Protein AF-A0A7S3EY12-F1 (afdb_monomer_lite)

Radius of gyration: 19.0 Å; chains: 1; bounding box: 60×33×58 Å

pLDDT: mean 85.83, std 13.85, range [43.72, 98.31]

Structure (mmCIF, N/CA/C/O backbone):
data_AF-A0A7S3EY12-F1
#
_entry.id   AF-A0A7S3EY12-F1
#
loop_
_atom_site.group_PDB
_atom_site.id
_atom_site.type_symbol
_atom_site.label_atom_id
_atom_site.label_alt_id
_atom_site.label_comp_id
_atom_site.label_asym_id
_atom_site.label_entity_id
_atom_site.label_seq_id
_atom_site.pdbx_PDB_ins_code
_atom_site.Cartn_x
_atom_site.Cartn_y
_atom_site.Cartn_z
_atom_site.occupancy
_atom_site.B_iso_or_equiv
_atom_site.auth_seq_id
_atom_site.auth_comp_id
_atom_site.auth_asym_id
_atom_site.auth_atom_id
_atom_site.pdbx_PDB_model_num
ATOM 1 N N . HIS A 1 1 ? -3.619 13.720 -15.892 1.00 59.84 1 HIS A N 1
ATOM 2 C CA . HIS A 1 1 ? -3.474 12.968 -17.151 1.00 59.84 1 HIS A CA 1
ATOM 3 C C . HIS A 1 1 ? -1.994 12.686 -17.341 1.00 59.84 1 HIS A C 1
ATOM 5 O O . HIS A 1 1 ? -1.208 13.594 -17.093 1.00 59.84 1 HIS A O 1
ATOM 11 N N . ASP A 1 2 ? -1.611 11.448 -17.644 1.00 74.56 2 ASP A N 1
ATOM 12 C CA . ASP A 1 2 ? -0.213 11.025 -17.749 1.00 74.56 2 ASP A CA 1
ATOM 13 C C . ASP A 1 2 ? 0.009 10.264 -19.064 1.00 74.56 2 ASP A C 1
ATOM 15 O O . ASP A 1 2 ? -0.845 9.490 -19.503 1.00 74.56 2 ASP A O 1
ATOM 19 N N . THR A 1 3 ? 1.159 10.477 -19.693 1.00 79.38 3 THR A N 1
ATOM 20 C CA . THR A 1 3 ? 1.531 9.786 -20.934 1.00 79.38 3 THR A CA 1
ATOM 21 C C . THR A 1 3 ? 2.549 8.715 -20.597 1.00 79.38 3 THR A C 1
ATOM 23 O O . THR A 1 3 ? 3.548 9.001 -19.934 1.00 79.38 3 THR A O 1
ATOM 26 N N . PHE A 1 4 ? 2.324 7.482 -21.041 1.00 80.69 4 PHE A N 1
ATOM 27 C CA . PHE A 1 4 ? 3.262 6.387 -2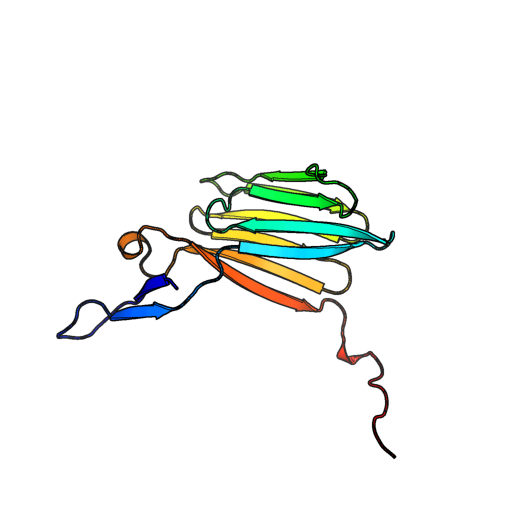0.815 1.00 80.69 4 PHE A CA 1
ATOM 28 C C . PHE A 1 4 ? 3.362 5.454 -22.015 1.00 80.69 4 PHE A C 1
ATOM 30 O O . PHE A 1 4 ? 2.438 5.302 -22.811 1.00 80.69 4 PHE A O 1
ATOM 37 N N . LEU A 1 5 ? 4.525 4.827 -22.138 1.00 81.06 5 LEU A N 1
ATOM 38 C CA . LEU A 1 5 ? 4.840 3.907 -23.217 1.00 81.06 5 LEU A CA 1
ATOM 39 C C . LEU A 1 5 ? 4.402 2.496 -22.825 1.00 81.06 5 LEU A C 1
ATOM 41 O O . LEU A 1 5 ? 4.839 1.966 -21.801 1.00 81.06 5 LEU A O 1
ATOM 45 N N . LEU A 1 6 ? 3.559 1.882 -23.648 1.00 76.81 6 LEU A N 1
ATOM 46 C CA . LEU A 1 6 ? 3.346 0.439 -23.647 1.00 76.81 6 LEU A CA 1
ATOM 47 C C . LEU A 1 6 ? 4.119 -0.148 -24.833 1.00 76.81 6 LEU A C 1
ATOM 49 O O . LEU A 1 6 ? 4.320 0.515 -25.851 1.00 76.81 6 LEU A O 1
ATOM 53 N N . GLY A 1 7 ? 4.616 -1.372 -24.676 1.00 65.38 7 GLY A N 1
ATOM 54 C CA . GLY A 1 7 ? 5.446 -2.030 -25.684 1.00 65.38 7 GLY A CA 1
ATOM 55 C C . GLY A 1 7 ? 4.792 -2.117 -27.059 1.00 65.38 7 GLY A C 1
ATOM 56 O O . GLY A 1 7 ? 3.584 -1.932 -27.205 1.00 65.38 7 GLY A O 1
ATOM 57 N N . GLY A 1 8 ? 5.608 -2.433 -28.064 1.00 56.34 8 GLY A N 1
ATOM 58 C CA . GLY A 1 8 ? 5.156 -2.687 -29.424 1.00 56.34 8 GLY A CA 1
ATOM 59 C C . GLY A 1 8 ? 6.052 -3.698 -30.134 1.00 56.34 8 GLY A C 1
ATOM 60 O O . GLY A 1 8 ? 7.269 -3.556 -30.139 1.00 56.34 8 GLY A O 1
ATOM 61 N N . THR A 1 9 ? 5.420 -4.706 -30.732 1.00 53.97 9 THR A N 1
ATOM 62 C CA . THR A 1 9 ? 5.940 -5.572 -31.806 1.00 53.97 9 THR A CA 1
ATOM 63 C C . THR A 1 9 ? 5.395 -5.100 -33.163 1.00 53.97 9 THR A C 1
ATOM 65 O O . THR A 1 9 ? 5.084 -5.908 -34.031 1.00 53.97 9 THR A O 1
ATOM 68 N N . CYS A 1 10 ? 5.144 -3.798 -33.316 1.00 54.03 10 CYS A N 1
ATOM 69 C CA . CYS A 1 10 ? 4.670 -3.229 -34.574 1.00 54.03 10 CYS A CA 1
ATOM 70 C C . CYS A 1 10 ? 5.877 -3.053 -35.495 1.00 54.03 10 CYS A C 1
ATOM 72 O O . CYS A 1 10 ? 6.806 -2.329 -35.146 1.00 54.03 10 CYS A O 1
ATOM 74 N N . GLU A 1 11 ? 5.848 -3.684 -36.669 1.00 54.75 11 GLU A N 1
ATOM 75 C CA . GLU A 1 11 ? 6.942 -3.650 -37.656 1.00 54.75 11 GLU A CA 1
ATOM 76 C C . GLU A 1 11 ? 7.271 -2.235 -38.170 1.00 54.75 11 GLU A C 1
ATOM 78 O O . GLU A 1 11 ? 8.330 -2.021 -38.748 1.00 54.75 11 GLU A O 1
ATOM 83 N N . VAL A 1 12 ? 6.390 -1.256 -37.930 1.00 62.56 12 VAL A N 1
ATOM 84 C CA . VAL A 1 12 ? 6.528 0.142 -38.383 1.00 62.56 12 VAL A CA 1
ATOM 85 C C . VAL A 1 12 ? 6.677 1.128 -37.212 1.00 62.56 12 VAL A C 1
ATOM 87 O O . VAL A 1 12 ? 7.068 2.276 -37.398 1.00 62.56 12 VAL A O 1
ATOM 90 N N . CYS A 1 13 ? 6.356 0.710 -35.987 1.00 62.00 13 CYS A N 1
ATOM 91 C CA . CYS A 1 13 ? 6.216 1.597 -34.840 1.00 62.00 13 CYS A CA 1
ATOM 92 C C . CYS A 1 13 ? 6.732 0.931 -33.558 1.00 62.00 13 CYS A C 1
ATOM 94 O O . CYS A 1 13 ? 6.032 0.185 -32.881 1.00 62.00 13 CYS A O 1
ATOM 96 N N . GLU A 1 14 ? 7.985 1.217 -33.204 1.00 66.06 14 GLU A N 1
ATOM 97 C CA . GLU A 1 14 ? 8.720 0.549 -32.116 1.00 66.06 14 GLU A CA 1
ATOM 98 C C . GLU A 1 14 ? 8.108 0.735 -30.707 1.00 66.06 14 GLU A C 1
ATOM 100 O O . GLU A 1 14 ? 8.486 0.039 -29.758 1.00 66.06 14 GLU A O 1
ATOM 105 N N . THR A 1 15 ? 7.158 1.663 -30.537 1.00 67.62 15 THR A N 1
ATOM 106 C CA . THR A 1 15 ? 6.487 1.953 -29.262 1.00 67.62 15 THR A CA 1
ATOM 107 C C . THR A 1 15 ? 5.064 2.475 -29.449 1.00 67.62 15 THR A C 1
ATOM 109 O O . THR A 1 15 ? 4.804 3.363 -30.259 1.00 67.62 15 THR A O 1
ATOM 112 N N . LYS A 1 16 ? 4.129 1.977 -28.626 1.00 74.50 16 LYS A N 1
ATOM 113 C CA . LYS A 1 16 ? 2.777 2.533 -28.524 1.00 74.50 16 LYS A CA 1
ATOM 114 C C . LYS A 1 16 ? 2.732 3.534 -27.373 1.00 74.50 16 LYS A C 1
ATOM 116 O O . LYS A 1 16 ? 2.808 3.162 -26.201 1.00 74.50 16 LYS A O 1
ATOM 121 N N . VAL A 1 17 ? 2.590 4.812 -27.706 1.00 78.75 17 VAL A N 1
ATOM 122 C CA . VAL A 1 17 ? 2.336 5.860 -26.712 1.00 78.75 17 VAL A CA 1
ATOM 123 C C . VAL A 1 17 ? 0.869 5.784 -26.304 1.00 78.75 17 VAL A C 1
ATOM 125 O O . VAL A 1 17 ? -0.019 5.800 -27.155 1.00 78.75 17 VAL A O 1
ATOM 128 N N . VAL A 1 18 ? 0.611 5.676 -25.004 1.00 81.44 18 VAL A N 1
ATOM 129 C CA . VAL A 1 18 ? -0.740 5.627 -24.449 1.00 81.44 18 VAL A CA 1
ATOM 130 C C . VAL A 1 18 ? -0.966 6.833 -23.555 1.00 81.44 18 VAL A C 1
ATOM 132 O O . VAL A 1 18 ? -0.149 7.174 -22.699 1.00 81.44 18 VAL A O 1
ATOM 135 N N . GLN A 1 19 ? -2.110 7.466 -23.771 1.00 80.56 19 GLN A N 1
ATOM 136 C CA . GLN A 1 19 ? -2.652 8.498 -22.906 1.00 80.56 19 GLN A CA 1
ATOM 137 C C . GLN A 1 19 ? -3.552 7.840 -21.866 1.00 80.56 19 GLN A C 1
ATOM 139 O O . GLN A 1 19 ? -4.471 7.096 -22.211 1.00 80.56 19 GLN A O 1
ATOM 144 N N . GLY A 1 20 ? -3.289 8.088 -20.587 1.00 82.56 20 GLY A N 1
ATOM 145 C CA . GLY A 1 20 ? -4.072 7.483 -19.521 1.00 82.56 20 GLY A CA 1
ATOM 146 C C . GLY A 1 20 ? -3.841 8.134 -18.170 1.00 82.56 20 GLY A C 1
ATOM 147 O O . GLY A 1 20 ? -3.325 9.243 -18.052 1.00 82.56 20 GLY A O 1
ATOM 148 N N . SER A 1 21 ? -4.260 7.432 -17.127 1.00 83.19 21 SER A N 1
ATOM 149 C CA . SER A 1 21 ? -4.067 7.862 -15.749 1.00 83.19 21 SER A CA 1
ATOM 150 C C . SER A 1 21 ? -3.784 6.635 -14.899 1.00 83.19 21 SER A C 1
ATOM 152 O O . SER A 1 21 ? -4.450 5.612 -15.035 1.00 83.19 21 SER A O 1
ATOM 154 N N . PHE A 1 22 ? -2.813 6.754 -14.004 1.00 89.38 22 PHE A N 1
ATOM 155 C CA . PHE A 1 22 ? -2.586 5.786 -12.942 1.00 89.38 22 PHE A CA 1
ATOM 156 C C . PHE A 1 22 ? -2.780 6.465 -11.593 1.00 89.38 22 PHE A C 1
ATOM 158 O O . PHE A 1 22 ? -2.481 7.652 -11.444 1.00 89.38 22 PHE A O 1
ATOM 165 N N . MET A 1 23 ? -3.234 5.699 -10.602 1.00 91.69 23 MET A N 1
ATOM 166 C CA . MET A 1 23 ? -3.249 6.167 -9.221 1.00 91.69 23 MET A CA 1
ATOM 167 C C . MET A 1 23 ? -1.812 6.408 -8.758 1.00 91.69 23 MET A C 1
ATOM 169 O O . MET A 1 23 ? -0.943 5.545 -8.918 1.00 91.69 23 MET A O 1
ATOM 173 N N . LYS A 1 24 ? -1.561 7.595 -8.205 1.00 93.12 24 LYS A N 1
ATOM 174 C CA . LYS A 1 24 ? -0.260 7.973 -7.639 1.00 93.12 24 LYS A CA 1
ATOM 175 C C . LYS A 1 24 ? -0.288 8.011 -6.124 1.00 93.12 24 LYS A C 1
ATOM 177 O O . LYS A 1 24 ? 0.741 7.763 -5.516 1.00 93.12 24 LYS A O 1
ATOM 182 N N . GLU A 1 25 ? -1.444 8.271 -5.533 1.00 95.38 25 GLU A N 1
ATOM 183 C CA . GLU A 1 25 ? -1.615 8.408 -4.091 1.00 95.38 25 GLU A CA 1
ATOM 184 C C . GLU A 1 25 ? -2.927 7.761 -3.674 1.00 95.38 25 GLU A C 1
ATOM 186 O O . GLU A 1 25 ? -3.850 7.631 -4.483 1.00 95.38 25 GLU A O 1
ATOM 191 N N . ILE A 1 26 ? -2.988 7.332 -2.421 1.00 96.12 26 ILE A N 1
ATOM 192 C CA . ILE A 1 26 ? -4.198 6.806 -1.810 1.00 96.12 26 ILE A CA 1
ATOM 193 C C . ILE A 1 26 ? -4.315 7.316 -0.378 1.00 96.12 26 ILE A C 1
ATOM 195 O O . ILE A 1 26 ? -3.324 7.400 0.354 1.00 96.12 26 ILE A O 1
ATOM 199 N N . PHE A 1 27 ? -5.550 7.623 0.001 1.00 95.75 27 PHE A N 1
ATOM 200 C CA . PHE A 1 27 ? -5.949 7.973 1.354 1.00 95.75 27 PHE A CA 1
ATOM 201 C C . PHE A 1 27 ? -6.948 6.918 1.812 1.00 95.75 27 PHE A C 1
ATOM 203 O O . PHE A 1 27 ? -8.014 6.768 1.216 1.00 95.75 27 PHE A O 1
ATOM 210 N N . LEU A 1 28 ? -6.573 6.148 2.826 1.00 94.81 28 LEU A N 1
ATOM 211 C CA . LEU A 1 28 ? -7.417 5.126 3.428 1.00 94.81 28 LEU A CA 1
ATOM 212 C C . LEU A 1 28 ? -7.871 5.614 4.796 1.00 94.81 28 LEU A C 1
ATOM 214 O O . LEU A 1 28 ? -7.074 6.163 5.555 1.00 94.81 28 LEU A O 1
ATOM 218 N N . VAL A 1 29 ? -9.140 5.392 5.109 1.00 94.12 29 VAL A N 1
ATOM 219 C CA . VAL A 1 29 ? -9.699 5.679 6.426 1.00 94.12 29 VAL A CA 1
ATOM 220 C C . VAL A 1 29 ? -10.118 4.354 7.034 1.00 94.12 29 VAL A C 1
ATOM 222 O O . VAL A 1 29 ? -10.947 3.651 6.463 1.00 94.12 29 VAL A O 1
ATOM 225 N N . ALA A 1 30 ? -9.522 4.009 8.169 1.00 92.69 30 ALA A N 1
ATOM 226 C CA . ALA A 1 30 ? -9.853 2.813 8.929 1.00 92.69 30 ALA A CA 1
ATOM 227 C C . ALA A 1 30 ? -10.380 3.223 10.301 1.00 92.69 30 ALA A C 1
ATOM 229 O O . ALA A 1 30 ? -9.873 4.163 10.917 1.00 92.69 30 ALA A O 1
ATOM 230 N N . LYS A 1 31 ? -11.404 2.525 10.779 1.00 92.81 31 LYS A N 1
ATOM 231 C CA . LYS A 1 31 ? -12.030 2.805 12.065 1.00 92.81 31 LYS A CA 1
ATOM 232 C C . LYS A 1 31 ? -11.831 1.603 12.971 1.00 92.81 31 LYS A C 1
ATOM 234 O O . LYS A 1 31 ? -12.276 0.511 12.644 1.00 92.81 31 LYS A O 1
ATOM 239 N N . SER A 1 32 ? -11.143 1.810 14.083 1.00 91.69 32 SER A N 1
ATOM 240 C CA . SER A 1 32 ? -10.852 0.736 15.022 1.00 91.69 32 SER A CA 1
ATOM 241 C C . SER A 1 32 ? -12.069 0.369 15.874 1.00 91.69 32 SER A C 1
ATOM 243 O O . SER A 1 32 ? -13.029 1.142 15.983 1.00 91.69 32 SER A O 1
ATOM 245 N N . ALA A 1 33 ? -12.004 -0.789 16.534 1.00 89.81 33 ALA A N 1
ATOM 246 C CA . ALA A 1 33 ? -13.032 -1.264 17.460 1.00 89.81 33 ALA A CA 1
ATOM 247 C C . ALA A 1 33 ? -13.328 -0.273 18.604 1.00 89.81 33 ALA A C 1
ATOM 249 O O . ALA A 1 33 ? -14.464 -0.183 19.063 1.00 89.81 33 ALA A O 1
ATOM 250 N N . THR A 1 34 ? -12.344 0.531 19.029 1.00 90.12 34 THR A N 1
ATOM 251 C CA . THR A 1 34 ? -12.534 1.589 20.043 1.00 90.12 34 THR A CA 1
ATOM 252 C C . THR A 1 34 ? -13.048 2.910 19.465 1.00 90.12 34 THR A C 1
ATOM 254 O O . THR A 1 34 ? -13.011 3.939 20.138 1.00 90.12 34 THR A O 1
ATOM 257 N N . ASN A 1 35 ? -13.554 2.905 18.226 1.00 87.94 35 ASN A N 1
ATOM 258 C CA . ASN A 1 35 ? -14.070 4.084 17.529 1.00 87.94 35 ASN A CA 1
ATOM 259 C C . ASN A 1 35 ? -12.970 5.114 17.179 1.00 87.94 35 ASN A C 1
ATOM 261 O O . ASN A 1 35 ? -13.281 6.269 16.885 1.00 87.94 35 ASN A O 1
ATOM 265 N N . THR A 1 36 ? -11.693 4.705 17.179 1.00 89.88 36 THR A N 1
ATOM 266 C CA . THR A 1 36 ? -10.569 5.553 16.759 1.00 89.88 36 THR A CA 1
ATOM 267 C C . THR A 1 36 ? -10.451 5.540 15.236 1.00 89.88 36 THR A C 1
ATOM 269 O O . THR A 1 36 ? -10.232 4.494 14.629 1.00 89.88 36 THR A O 1
ATOM 272 N N . THR A 1 37 ? -10.552 6.710 14.603 1.00 92.88 37 THR A N 1
ATO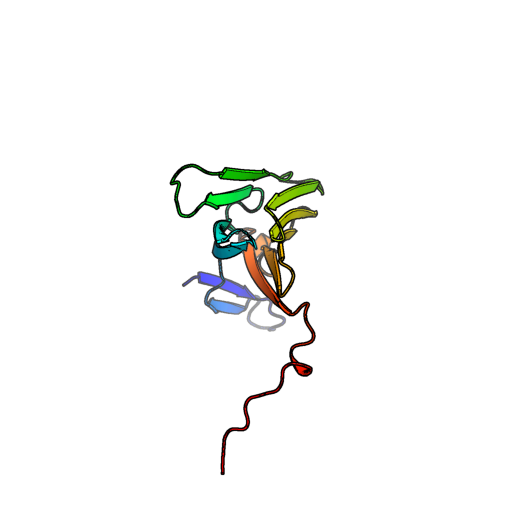M 273 C CA . THR A 1 37 ? -10.360 6.850 13.152 1.00 92.88 37 THR A CA 1
ATOM 274 C C . THR A 1 37 ? -8.891 7.098 12.812 1.00 92.88 37 THR A C 1
ATOM 276 O O . THR A 1 37 ? -8.296 8.086 13.260 1.00 92.88 37 THR A O 1
ATOM 279 N N . LEU A 1 38 ? -8.328 6.230 11.975 1.00 93.44 38 LEU A N 1
ATOM 280 C CA . LEU A 1 38 ? -6.994 6.332 11.398 1.00 93.44 38 LEU A CA 1
ATOM 281 C C . LEU A 1 38 ? -7.093 6.749 9.933 1.00 93.44 38 LEU A C 1
ATOM 283 O O . LEU A 1 38 ? -7.772 6.097 9.144 1.00 93.44 38 LEU A O 1
ATOM 287 N N . ASN A 1 39 ? -6.365 7.795 9.564 1.00 94.81 39 ASN A N 1
ATOM 288 C CA . ASN A 1 39 ? -6.156 8.196 8.181 1.00 94.81 39 ASN A CA 1
ATOM 289 C C . ASN A 1 39 ? -4.757 7.753 7.761 1.00 94.81 39 ASN A C 1
ATOM 291 O O . ASN A 1 39 ? -3.768 8.121 8.393 1.00 94.81 39 ASN A O 1
ATOM 295 N N . ILE A 1 40 ? -4.673 6.970 6.697 1.00 95.38 40 ILE A N 1
ATOM 296 C CA . ILE A 1 40 ? -3.438 6.380 6.194 1.00 95.38 40 ILE A CA 1
ATOM 297 C C . ILE A 1 40 ? -3.200 6.940 4.796 1.00 95.38 40 ILE A C 1
ATOM 299 O O . ILE A 1 40 ? -4.016 6.751 3.895 1.00 95.38 40 ILE A O 1
ATOM 303 N N . HIS A 1 41 ? -2.080 7.628 4.614 1.00 96.19 41 HIS A N 1
ATOM 304 C CA . HIS A 1 41 ? -1.657 8.207 3.347 1.00 96.19 41 HIS A CA 1
ATOM 305 C C . HIS A 1 41 ? -0.444 7.454 2.797 1.00 96.19 41 HIS A C 1
ATOM 307 O O . HIS A 1 41 ? 0.555 7.241 3.494 1.00 96.19 41 HIS A O 1
ATOM 313 N N . PHE A 1 42 ? -0.528 7.071 1.525 1.00 97.19 42 PHE A N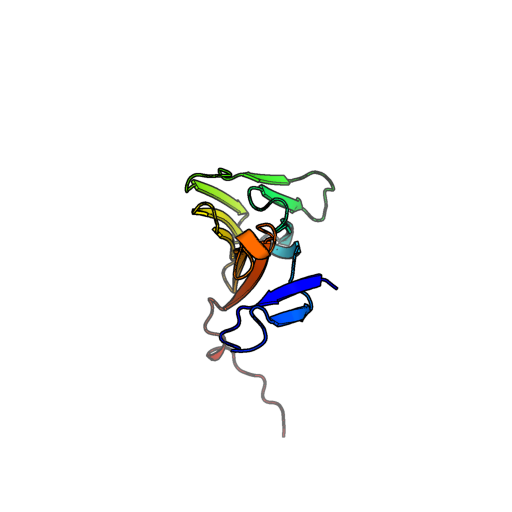 1
ATOM 314 C CA . PHE A 1 42 ? 0.551 6.399 0.816 1.00 97.19 42 PHE A CA 1
ATOM 315 C C . PHE A 1 42 ? 0.685 6.898 -0.619 1.00 97.19 42 PHE A C 1
ATOM 317 O O . PHE A 1 42 ? -0.291 6.944 -1.367 1.00 97.19 42 PHE A O 1
ATOM 324 N N . SER A 1 43 ? 1.919 7.228 -1.006 1.00 96.62 43 SER A N 1
ATOM 325 C CA . SER A 1 43 ? 2.251 7.811 -2.306 1.00 96.62 43 SER A CA 1
ATOM 326 C C . SER A 1 43 ? 3.246 6.934 -3.064 1.00 96.62 43 SER A C 1
ATOM 328 O O . SER A 1 43 ? 4.261 6.482 -2.533 1.00 96.62 43 SER A O 1
ATOM 330 N N . ALA A 1 44 ? 2.985 6.715 -4.350 1.00 94.62 44 ALA A N 1
ATOM 331 C CA . ALA A 1 44 ? 3.890 6.034 -5.266 1.00 94.62 44 ALA A CA 1
ATOM 332 C C . ALA A 1 44 ? 5.178 6.828 -5.523 1.00 94.62 44 ALA A C 1
ATOM 334 O O . ALA A 1 44 ? 6.176 6.220 -5.915 1.00 94.62 44 ALA A O 1
ATOM 335 N N . ALA A 1 45 ? 5.159 8.153 -5.324 1.00 92.12 45 ALA A N 1
ATOM 336 C CA . ALA A 1 45 ? 6.330 9.011 -5.498 1.00 92.12 45 ALA A CA 1
ATOM 337 C C . ALA A 1 45 ? 7.388 8.743 -4.419 1.00 92.12 45 ALA A C 1
ATOM 339 O O . ALA A 1 45 ? 8.576 8.652 -4.724 1.00 92.12 45 ALA A O 1
ATOM 340 N N . VAL A 1 46 ? 6.947 8.526 -3.175 1.00 93.94 46 VAL A N 1
ATOM 341 C CA . VAL A 1 46 ? 7.815 8.222 -2.028 1.00 93.94 46 VAL A CA 1
ATOM 342 C C . VAL A 1 46 ? 7.332 6.935 -1.354 1.00 93.94 46 VAL A C 1
ATOM 344 O O . VAL A 1 46 ? 6.834 6.948 -0.233 1.00 93.94 46 VAL A O 1
ATOM 347 N N . PRO A 1 47 ? 7.472 5.770 -2.008 1.00 94.44 47 PRO A N 1
ATOM 348 C CA . PRO A 1 47 ? 6.793 4.564 -1.557 1.00 94.44 47 PRO A CA 1
ATOM 349 C C . PRO A 1 47 ? 7.574 3.849 -0.441 1.00 94.44 47 PRO A C 1
ATOM 351 O O . PRO A 1 47 ? 7.304 2.693 -0.129 1.00 94.44 47 PRO A O 1
ATOM 354 N N . SER A 1 48 ? 8.623 4.473 0.100 1.00 95.56 48 SER A N 1
ATOM 355 C CA . SER A 1 48 ? 9.372 4.007 1.273 1.00 95.56 48 SER A CA 1
ATOM 356 C C . SER A 1 48 ? 8.748 4.446 2.590 1.00 95.56 48 SER A C 1
ATOM 358 O O . SER A 1 48 ? 9.186 3.972 3.634 1.00 95.56 48 SER A O 1
ATOM 360 N N . THR A 1 49 ? 7.754 5.330 2.542 1.00 96.56 49 THR A N 1
ATOM 361 C CA . THR A 1 49 ? 7.074 5.837 3.726 1.00 96.56 49 THR A CA 1
ATOM 362 C C . THR A 1 49 ? 5.562 5.715 3.578 1.00 96.56 49 THR A C 1
ATOM 364 O O . THR A 1 49 ? 5.024 5.752 2.470 1.00 96.56 49 THR A O 1
ATOM 367 N N . ALA A 1 50 ? 4.873 5.545 4.702 1.00 96.31 50 ALA A N 1
ATOM 368 C CA . ALA A 1 50 ? 3.426 5.700 4.793 1.00 96.31 50 ALA A CA 1
ATOM 369 C C . ALA A 1 50 ? 3.102 6.505 6.053 1.00 96.31 50 ALA A C 1
ATOM 371 O O . ALA A 1 50 ? 3.627 6.223 7.132 1.00 96.31 50 ALA A O 1
ATOM 372 N N . GLN A 1 51 ? 2.262 7.524 5.906 1.00 94.62 51 GLN A N 1
ATOM 373 C CA . GLN A 1 51 ? 1.909 8.432 6.993 1.00 94.62 51 GLN A CA 1
ATOM 374 C C . GLN A 1 51 ? 0.567 8.035 7.580 1.00 94.62 51 GLN A C 1
ATOM 376 O O . GLN A 1 51 ? -0.384 7.802 6.839 1.00 94.62 51 GLN A O 1
ATOM 381 N N . CYS A 1 52 ? 0.484 7.985 8.905 1.00 92.12 52 CYS A N 1
ATOM 382 C CA . CYS A 1 52 ? -0.744 7.650 9.606 1.00 92.12 52 CYS A CA 1
ATOM 383 C C . CYS A 1 52 ? -1.082 8.757 10.607 1.00 92.12 52 CYS A C 1
ATOM 385 O O . CYS A 1 52 ? -0.306 9.041 11.520 1.00 92.12 52 CYS A O 1
ATOM 387 N N . THR A 1 53 ? -2.243 9.386 10.450 1.00 93.12 53 THR A N 1
ATOM 388 C CA . THR A 1 53 ? -2.772 10.409 11.365 1.00 93.12 53 THR A CA 1
ATOM 389 C C . THR A 1 53 ? -4.053 9.906 12.021 1.00 93.12 53 THR A C 1
ATOM 391 O O . THR A 1 53 ? -4.771 9.073 11.472 1.00 93.12 53 THR A O 1
ATOM 394 N N . ARG A 1 54 ? -4.357 10.397 13.223 1.00 90.38 54 ARG A N 1
ATOM 395 C CA . ARG A 1 54 ? -5.678 10.200 13.838 1.00 90.38 54 ARG A CA 1
ATOM 396 C C . ARG A 1 54 ? -6.568 11.364 13.432 1.00 90.38 54 ARG A C 1
ATOM 398 O O . ARG A 1 54 ? -6.091 12.489 13.409 1.00 90.38 54 ARG A O 1
ATOM 405 N N . GLN A 1 55 ? -7.853 11.135 13.174 1.00 82.00 55 GLN A N 1
ATOM 406 C CA . GLN A 1 55 ? -8.770 12.196 12.714 1.00 82.00 55 GLN A CA 1
ATOM 407 C C . GLN A 1 55 ? -8.808 13.437 13.633 1.00 82.00 55 GLN A C 1
ATOM 409 O O . GLN A 1 55 ? -9.044 14.543 13.161 1.00 82.00 55 GLN A O 1
ATOM 414 N N . GLN A 1 56 ? -8.541 13.269 14.930 1.00 74.38 56 GLN A N 1
ATOM 415 C CA . GLN A 1 56 ? -8.513 14.355 15.919 1.00 74.38 56 GLN A CA 1
ATOM 416 C C . GLN A 1 56 ? -7.157 15.082 16.024 1.00 74.38 56 GLN A C 1
ATOM 418 O O . GLN A 1 56 ? -7.008 15.968 16.860 1.00 74.38 56 GLN A O 1
ATOM 423 N N . SER A 1 57 ? -6.156 14.715 15.218 1.00 70.62 57 SER A N 1
ATOM 424 C CA . SER A 1 57 ? -4.810 15.288 15.272 1.00 70.62 57 SER A CA 1
ATOM 425 C C . SER A 1 57 ? -4.257 15.554 13.874 1.00 70.62 57 SER A C 1
ATOM 427 O O . SER A 1 57 ? -4.289 14.697 12.995 1.00 70.62 57 SER A O 1
ATOM 429 N N . ILE A 1 58 ? -3.679 16.740 13.689 1.00 67.50 58 ILE A N 1
ATOM 430 C CA . ILE A 1 58 ? -2.937 17.101 12.471 1.00 67.50 58 ILE A CA 1
ATOM 431 C C . ILE A 1 58 ? -1.533 16.464 12.491 1.00 67.50 58 ILE A C 1
ATOM 433 O O . ILE A 1 58 ? -0.901 16.291 11.451 1.00 67.50 58 ILE A O 1
ATOM 437 N N . VAL A 1 59 ? -1.042 16.081 13.674 1.00 71.31 59 VAL A N 1
ATOM 438 C CA . VAL A 1 59 ? 0.288 15.489 13.844 1.00 71.31 59 VAL A CA 1
ATOM 439 C C . VAL A 1 59 ? 0.245 14.001 13.472 1.00 71.31 59 VAL A C 1
ATOM 441 O O . VAL A 1 59 ? -0.656 13.295 13.948 1.00 71.31 59 VAL A O 1
ATOM 444 N N . PRO A 1 60 ? 1.207 13.501 12.665 1.00 73.44 60 PRO A N 1
ATOM 445 C CA . PRO A 1 60 ? 1.366 12.076 12.401 1.00 73.44 60 PRO A CA 1
ATOM 446 C C . PRO A 1 60 ? 1.428 11.295 13.711 1.00 73.44 60 PRO A C 1
ATOM 448 O O . PRO A 1 60 ? 2.286 11.540 14.555 1.00 73.44 60 PRO A O 1
ATOM 451 N N . PHE A 1 61 ? 0.493 10.366 13.878 1.00 82.94 61 PHE A N 1
ATOM 452 C CA . PHE A 1 61 ? 0.483 9.436 15.002 1.00 82.94 61 PHE A CA 1
ATOM 453 C C . PHE A 1 61 ? 1.583 8.385 14.828 1.00 82.94 61 PHE A C 1
ATOM 455 O O . PHE A 1 61 ? 2.251 8.020 15.790 1.00 82.94 61 PHE A O 1
ATOM 462 N N . ALA A 1 62 ? 1.769 7.919 13.594 1.00 89.12 62 ALA A N 1
ATOM 463 C CA . ALA A 1 62 ? 2.809 6.976 13.230 1.00 89.12 62 ALA A CA 1
ATOM 464 C C . ALA A 1 62 ? 3.290 7.253 11.802 1.00 89.12 62 ALA A C 1
ATOM 466 O O . ALA A 1 62 ? 2.529 7.697 10.937 1.00 89.12 62 ALA A O 1
ATOM 467 N N . GLU A 1 63 ? 4.560 6.964 11.549 1.00 93.62 63 GLU A N 1
ATOM 468 C CA . GLU A 1 63 ? 5.148 6.976 10.215 1.00 93.62 63 GLU A CA 1
ATOM 469 C C . GLU A 1 63 ? 5.849 5.637 10.007 1.00 93.62 63 GLU A C 1
ATOM 471 O O . GLU A 1 63 ? 6.809 5.329 10.708 1.00 93.62 63 GLU A O 1
ATOM 476 N N . LEU A 1 64 ? 5.362 4.851 9.049 1.00 95.75 64 LEU A N 1
ATOM 477 C CA . LEU A 1 64 ? 5.996 3.592 8.677 1.00 95.75 64 LEU A CA 1
ATOM 478 C C . LEU A 1 64 ? 7.130 3.864 7.700 1.00 95.75 64 LEU A C 1
ATOM 480 O O . LEU A 1 64 ? 6.930 4.589 6.719 1.00 95.75 64 LEU A O 1
ATOM 484 N N . LYS A 1 65 ? 8.297 3.257 7.931 1.00 97.12 65 LYS A N 1
ATOM 485 C CA . LYS A 1 65 ? 9.485 3.423 7.084 1.00 97.12 65 LYS A CA 1
ATOM 486 C C . LYS A 1 65 ? 10.071 2.084 6.682 1.00 97.12 65 LYS A C 1
ATOM 488 O O . LYS A 1 65 ? 10.380 1.233 7.503 1.00 97.12 65 LYS A O 1
ATOM 493 N N . VAL A 1 66 ? 10.315 1.928 5.388 1.00 97.56 66 VAL A N 1
ATOM 494 C CA . VAL A 1 66 ? 11.031 0.774 4.839 1.00 97.56 66 VAL A CA 1
ATOM 495 C C . VAL A 1 66 ? 12.252 1.226 4.052 1.00 97.56 66 VAL A C 1
ATOM 497 O O . VAL A 1 66 ? 12.315 2.351 3.553 1.00 97.56 66 VAL A O 1
ATOM 500 N N . SER A 1 67 ? 13.218 0.325 3.889 1.00 94.94 67 SER A N 1
ATOM 501 C CA . SER A 1 67 ? 14.379 0.542 3.038 1.00 94.94 67 SER A CA 1
ATOM 502 C C . SER A 1 67 ? 13.952 0.916 1.617 1.00 94.94 67 SER A C 1
ATOM 504 O O . SER A 1 67 ? 12.966 0.412 1.059 1.00 94.94 67 SER A O 1
ATOM 506 N N . GLN A 1 68 ? 14.714 1.829 1.019 1.00 90.94 68 GLN A N 1
ATOM 507 C CA . GLN A 1 68 ? 14.505 2.267 -0.359 1.00 90.94 68 GLN A CA 1
ATOM 508 C C . GLN A 1 68 ? 14.965 1.213 -1.376 1.00 90.94 68 GLN A C 1
ATOM 510 O O . GLN A 1 68 ? 14.514 1.238 -2.522 1.00 90.94 68 GLN A O 1
ATOM 515 N N . VAL A 1 69 ? 15.846 0.292 -0.968 1.00 89.69 69 VAL A N 1
ATOM 516 C CA . VAL A 1 69 ? 16.555 -0.610 -1.889 1.00 89.69 69 VAL A CA 1
ATOM 517 C C . VAL A 1 69 ? 16.370 -2.078 -1.514 1.00 89.69 69 VAL A C 1
ATOM 519 O O . VAL A 1 69 ? 15.990 -2.879 -2.367 1.00 89.69 69 VAL A O 1
ATOM 522 N N . ALA A 1 70 ? 16.618 -2.431 -0.254 1.00 93.62 70 ALA A N 1
ATOM 523 C CA . ALA A 1 70 ? 16.611 -3.816 0.209 1.00 93.62 70 ALA A CA 1
ATOM 524 C C . ALA A 1 70 ? 15.229 -4.226 0.742 1.00 93.62 70 ALA A C 1
ATOM 526 O O . ALA A 1 70 ? 14.513 -3.374 1.265 1.00 93.62 70 ALA A O 1
ATOM 527 N N . PRO A 1 71 ? 14.841 -5.509 0.653 1.00 96.94 71 PRO A N 1
ATOM 528 C CA . PRO A 1 71 ? 13.621 -5.990 1.287 1.00 96.94 71 PRO A CA 1
ATOM 529 C C . PRO A 1 71 ? 13.608 -5.676 2.786 1.00 96.94 71 PRO A C 1
ATOM 531 O O . PRO A 1 71 ? 14.577 -5.934 3.495 1.00 96.94 71 PRO A O 1
ATOM 534 N N . SER A 1 72 ? 12.514 -5.095 3.262 1.00 97.81 72 SER A N 1
ATOM 535 C CA . SER A 1 72 ? 12.317 -4.755 4.671 1.00 97.81 72 SER A CA 1
ATOM 536 C C . SER A 1 72 ? 10.835 -4.523 4.939 1.00 97.81 72 SER A C 1
ATOM 538 O O . SER A 1 72 ? 10.070 -4.227 4.018 1.00 97.81 72 SER A O 1
ATOM 540 N N . SER A 1 73 ? 10.416 -4.597 6.195 1.00 97.31 73 SER A N 1
ATOM 541 C CA . SER A 1 73 ? 9.051 -4.253 6.580 1.00 97.31 73 SER A CA 1
ATOM 542 C C . SER A 1 73 ? 9.007 -3.501 7.892 1.00 97.31 73 SER A C 1
ATOM 544 O O . SER A 1 73 ? 9.886 -3.679 8.728 1.00 97.31 73 SER A O 1
ATOM 546 N N . ASP A 1 74 ? 7.962 -2.704 8.034 1.00 97.94 74 ASP A N 1
ATOM 547 C CA . ASP A 1 74 ? 7.608 -1.966 9.234 1.00 97.94 74 ASP A CA 1
ATOM 548 C C . ASP A 1 74 ? 6.088 -2.050 9.405 1.00 97.94 74 ASP A C 1
ATOM 550 O O . ASP A 1 74 ? 5.346 -2.102 8.415 1.00 97.94 74 ASP A O 1
ATOM 554 N N . GLU A 1 75 ? 5.617 -2.125 10.641 1.00 97.19 75 GLU A N 1
ATOM 555 C CA . GLU A 1 75 ? 4.204 -2.333 10.944 1.00 97.19 75 GLU A CA 1
ATOM 556 C C . GLU A 1 75 ? 3.815 -1.764 12.303 1.00 97.19 75 GLU A C 1
ATOM 558 O O . GLU A 1 75 ? 4.611 -1.702 13.235 1.00 97.19 75 GLU A O 1
ATOM 563 N N . PHE A 1 76 ? 2.551 -1.370 12.417 1.00 95.25 76 PHE A N 1
ATOM 564 C CA . PHE A 1 76 ? 1.929 -1.046 13.691 1.00 95.25 76 PHE A CA 1
ATOM 565 C C . PHE A 1 76 ? 0.484 -1.534 13.693 1.00 95.25 76 PHE A C 1
ATOM 567 O O . PHE A 1 76 ? -0.102 -1.841 12.652 1.00 95.25 76 PHE A O 1
ATOM 574 N N . SER A 1 77 ? -0.099 -1.601 14.884 1.00 94.31 77 SER A N 1
ATOM 575 C CA . SER A 1 77 ? -1.500 -1.972 15.066 1.00 94.31 77 SER A CA 1
ATOM 576 C C . SER A 1 77 ? -2.169 -1.035 16.066 1.00 94.31 77 SER A C 1
ATOM 578 O O . SER A 1 77 ? -1.519 -0.550 16.993 1.00 94.31 77 SER A O 1
ATOM 580 N N . VAL A 1 78 ? -3.456 -0.768 15.866 1.00 93.00 78 VAL A N 1
ATOM 581 C CA . VAL A 1 78 ? -4.317 -0.037 16.804 1.00 93.00 78 VAL A CA 1
ATOM 582 C C . VAL A 1 78 ? -5.623 -0.812 16.907 1.00 93.00 78 VAL A C 1
ATOM 584 O O . VAL A 1 78 ? -6.392 -0.870 15.949 1.00 93.00 78 VAL A O 1
ATOM 587 N N . ASP A 1 79 ? -5.857 -1.406 18.073 1.00 92.56 79 ASP A N 1
ATOM 588 C CA . ASP A 1 79 ? -6.933 -2.370 18.310 1.00 92.56 79 ASP A CA 1
ATOM 589 C C . ASP A 1 79 ? -6.900 -3.509 17.274 1.00 92.56 79 ASP A C 1
ATOM 591 O O . ASP A 1 79 ? -5.919 -4.246 17.208 1.00 92.56 79 ASP A O 1
ATOM 595 N N . ASN A 1 80 ? -7.946 -3.626 16.454 1.00 92.81 80 ASN A N 1
ATOM 596 C CA . ASN A 1 80 ? -8.081 -4.596 15.374 1.00 92.81 80 ASN A CA 1
ATOM 597 C C . ASN A 1 80 ? -7.543 -4.101 14.021 1.00 92.81 80 ASN A C 1
ATOM 599 O O . ASN A 1 80 ? -7.494 -4.871 13.068 1.00 92.81 80 ASN A O 1
ATOM 603 N N . VAL A 1 81 ? -7.141 -2.830 13.900 1.00 94.88 81 VAL A N 1
ATOM 604 C CA . VAL A 1 81 ? -6.589 -2.300 12.648 1.00 94.88 81 VAL A CA 1
ATOM 605 C C . VAL A 1 81 ? -5.085 -2.537 12.609 1.00 94.88 81 VAL A C 1
ATOM 607 O O . VAL A 1 81 ? -4.326 -1.978 13.402 1.00 94.88 81 VAL A O 1
ATOM 610 N N . HIS A 1 82 ? -4.646 -3.312 11.627 1.00 96.38 82 HIS A N 1
ATOM 611 C CA . HIS A 1 82 ? -3.253 -3.627 11.353 1.00 96.38 82 HIS A CA 1
ATOM 612 C C . HIS A 1 82 ? -2.782 -2.898 10.095 1.00 96.38 82 HIS A C 1
ATOM 614 O O . HIS A 1 82 ? -3.383 -3.018 9.024 1.00 96.38 82 HIS A O 1
ATOM 620 N N . VAL A 1 83 ?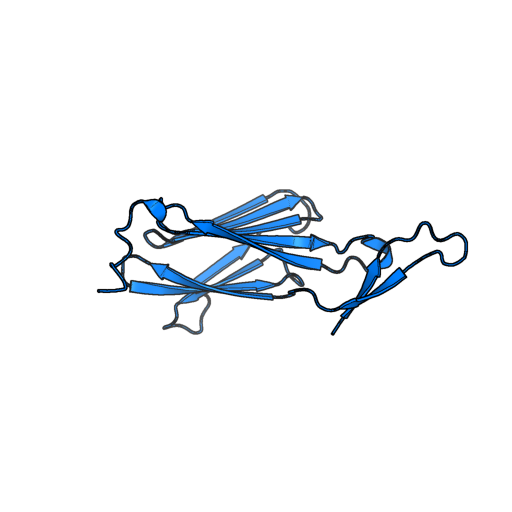 -1.673 -2.167 10.204 1.00 96.94 83 VAL A N 1
ATOM 621 C CA . VAL A 1 83 ? -1.064 -1.442 9.086 1.00 96.94 83 VAL A CA 1
ATOM 622 C C . VAL A 1 83 ? 0.375 -1.902 8.921 1.00 96.94 83 VAL A C 1
ATOM 624 O O . VAL A 1 83 ? 1.184 -1.800 9.839 1.00 96.94 83 VAL A O 1
ATOM 627 N N . ARG A 1 84 ? 0.715 -2.385 7.727 1.00 97.88 84 ARG A N 1
ATOM 628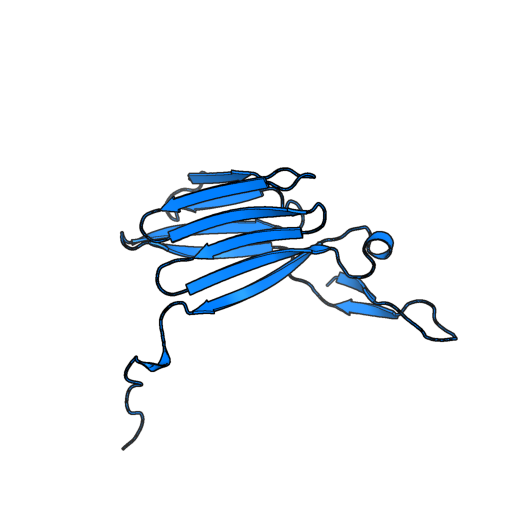 C CA . ARG A 1 84 ? 2.049 -2.890 7.401 1.00 97.88 84 ARG A CA 1
ATOM 629 C C . ARG A 1 84 ? 2.552 -2.314 6.093 1.00 97.88 84 ARG A C 1
ATOM 631 O O . ARG A 1 84 ? 1.909 -2.459 5.056 1.00 97.88 84 ARG A O 1
ATOM 638 N N . LEU A 1 85 ? 3.756 -1.762 6.119 1.00 98.31 85 LEU A N 1
ATOM 639 C CA . LEU A 1 85 ? 4.504 -1.360 4.939 1.00 98.31 85 LEU A CA 1
ATOM 640 C C . LEU A 1 85 ? 5.634 -2.366 4.701 1.00 98.31 85 LEU A C 1
ATOM 642 O O . LEU A 1 85 ? 6.408 -2.674 5.601 1.00 98.31 85 LEU A O 1
ATOM 646 N N . ALA A 1 86 ? 5.745 -2.902 3.489 1.00 98.00 86 ALA A N 1
ATOM 647 C CA . ALA A 1 86 ? 6.757 -3.904 3.163 1.00 98.00 86 ALA A CA 1
ATOM 648 C C . ALA A 1 86 ? 7.380 -3.662 1.788 1.00 98.00 86 ALA A C 1
ATOM 650 O O . ALA A 1 86 ? 6.708 -3.743 0.758 1.00 98.00 86 ALA A O 1
ATOM 651 N N . ARG A 1 87 ? 8.692 -3.422 1.764 1.00 97.50 87 ARG A N 1
ATOM 652 C CA . ARG A 1 87 ? 9.531 -3.487 0.568 1.00 97.50 87 ARG A CA 1
ATOM 653 C C . ARG A 1 87 ? 9.735 -4.956 0.212 1.00 97.50 87 ARG A C 1
ATOM 655 O O . ARG A 1 87 ? 10.406 -5.677 0.941 1.00 97.50 87 ARG A O 1
ATOM 662 N N . ILE A 1 88 ? 9.171 -5.389 -0.912 1.00 96.31 88 ILE A N 1
ATOM 663 C CA . ILE A 1 88 ? 9.356 -6.760 -1.408 1.00 96.31 88 ILE A CA 1
ATOM 664 C C . ILE A 1 88 ? 10.674 -6.856 -2.175 1.00 96.31 88 ILE A C 1
ATOM 666 O O . ILE A 1 88 ? 11.441 -7.796 -2.010 1.00 96.31 88 ILE A O 1
ATOM 670 N N . ASN A 1 89 ? 10.936 -5.856 -3.015 1.00 92.56 89 ASN A N 1
ATOM 671 C CA . ASN A 1 89 ? 12.169 -5.682 -3.774 1.00 92.56 89 ASN A CA 1
ATOM 672 C C . ASN A 1 89 ? 12.294 -4.207 -4.203 1.00 92.56 89 ASN A C 1
ATOM 674 O O . ASN A 1 89 ? 11.393 -3.402 -3.966 1.00 92.56 89 ASN A O 1
ATOM 678 N N . GLN A 1 90 ? 13.377 -3.838 -4.886 1.00 89.38 90 GLN A N 1
ATOM 679 C CA . GLN A 1 90 ? 13.631 -2.456 -5.321 1.00 89.38 90 GLN A CA 1
ATOM 680 C C . GLN A 1 90 ? 12.489 -1.832 -6.159 1.00 89.38 90 GLN A C 1
ATOM 682 O O . GLN A 1 90 ? 12.288 -0.614 -6.153 1.00 89.38 90 GLN A O 1
ATOM 687 N N . ARG A 1 91 ? 11.722 -2.652 -6.887 1.00 90.31 91 ARG A N 1
ATOM 688 C CA . ARG A 1 91 ? 10.665 -2.210 -7.811 1.00 90.31 91 ARG A CA 1
ATOM 689 C C . ARG A 1 91 ? 9.268 -2.241 -7.199 1.00 90.31 91 ARG A C 1
ATOM 691 O O . ARG A 1 91 ? 8.346 -1.712 -7.818 1.00 90.31 91 ARG A O 1
ATOM 698 N N . GLU A 1 92 ? 9.111 -2.829 -6.014 1.00 94.44 92 GLU A N 1
ATOM 699 C CA . GLU A 1 92 ? 7.801 -3.144 -5.456 1.00 94.44 92 GLU A CA 1
ATOM 700 C C . GLU A 1 92 ? 7.731 -2.996 -3.932 1.00 94.44 92 GLU A C 1
ATOM 702 O O . GLU A 1 92 ? 8.570 -3.494 -3.177 1.00 94.44 92 GLU A O 1
ATOM 707 N N . VAL A 1 93 ? 6.678 -2.327 -3.472 1.00 97.56 93 VAL A N 1
ATOM 708 C CA . VAL A 1 93 ? 6.340 -2.194 -2.049 1.00 97.56 93 VAL A CA 1
ATOM 709 C C . VAL A 1 93 ? 4.850 -2.223 -1.862 1.00 97.56 93 VAL A C 1
ATOM 711 O O . VAL A 1 93 ? 4.092 -1.695 -2.675 1.00 97.56 93 VAL A O 1
ATOM 714 N N . HIS A 1 94 ? 4.448 -2.881 -0.788 1.00 97.94 94 HIS A N 1
ATOM 715 C CA . HIS A 1 94 ? 3.063 -3.070 -0.421 1.00 97.94 94 HIS A CA 1
ATOM 716 C C . HIS A 1 94 ? 2.778 -2.298 0.855 1.00 97.94 94 HIS A C 1
ATOM 718 O O . HIS A 1 94 ? 3.459 -2.510 1.856 1.00 97.94 94 HIS A O 1
ATOM 724 N N . LEU A 1 95 ? 1.748 -1.464 0.824 1.00 98.06 95 LEU A N 1
ATOM 725 C CA . LEU A 1 95 ? 1.022 -1.071 2.019 1.00 98.06 95 LEU A CA 1
ATOM 726 C C . LEU A 1 95 ? -0.144 -2.047 2.182 1.00 98.06 95 LEU A C 1
ATOM 728 O O . LEU A 1 95 ? -0.932 -2.242 1.257 1.00 98.06 95 LEU A O 1
ATOM 732 N N . LYS A 1 96 ? -0.249 -2.670 3.347 1.00 97.94 96 LYS A N 1
ATOM 733 C CA . LYS A 1 96 ? -1.374 -3.513 3.737 1.00 97.94 96 LYS A CA 1
ATOM 734 C C . LYS A 1 96 ? -2.079 -2.847 4.905 1.00 97.94 96 LYS A C 1
ATOM 736 O O . LYS A 1 96 ? -1.423 -2.498 5.880 1.00 97.94 96 LYS A O 1
ATOM 741 N N . VAL A 1 97 ? -3.386 -2.686 4.787 1.00 96.94 97 VAL A N 1
ATOM 742 C CA . VAL A 1 97 ? -4.270 -2.232 5.859 1.00 96.94 97 VAL A CA 1
ATOM 743 C C . VAL A 1 97 ? -5.326 -3.306 6.020 1.00 96.94 97 VAL A C 1
ATOM 745 O O . VAL A 1 97 ? -5.951 -3.684 5.033 1.00 96.94 97 VAL A O 1
ATOM 748 N N . SER A 1 98 ? -5.499 -3.835 7.217 1.00 95.69 98 SER A N 1
ATOM 749 C CA . SER A 1 98 ? -6.542 -4.821 7.484 1.00 95.69 98 SER A CA 1
ATOM 750 C C . SER A 1 98 ? -7.187 -4.583 8.830 1.00 95.69 98 SER A C 1
ATOM 752 O O . SER A 1 98 ? -6.507 -4.166 9.762 1.00 95.69 98 SER A O 1
ATOM 754 N N . ASP A 1 99 ? -8.469 -4.890 8.914 1.00 93.00 99 ASP A N 1
ATOM 755 C CA . ASP A 1 99 ? -9.207 -5.073 10.158 1.00 93.00 99 ASP A CA 1
ATOM 756 C C . ASP A 1 99 ? -9.785 -6.498 10.195 1.00 93.00 99 ASP A C 1
ATOM 758 O O . ASP A 1 99 ? -9.290 -7.378 9.487 1.00 93.00 99 ASP A O 1
ATOM 762 N N . ASP A 1 100 ? -10.800 -6.749 11.021 1.00 89.25 100 ASP A N 1
ATOM 763 C CA . ASP A 1 100 ? -11.450 -8.063 11.108 1.00 89.25 100 ASP A CA 1
ATOM 764 C C . ASP A 1 100 ? -12.353 -8.374 9.899 1.00 89.25 100 ASP A C 1
ATOM 766 O O . ASP A 1 100 ? -12.733 -9.524 9.688 1.00 89.25 100 ASP A O 1
ATOM 770 N N . GLN A 1 101 ? -12.717 -7.362 9.106 1.00 88.31 101 GLN A N 1
ATOM 771 C CA . GLN A 1 101 ? -13.697 -7.471 8.025 1.00 88.31 101 GLN A CA 1
ATOM 772 C C . GLN A 1 101 ? -13.059 -7.410 6.644 1.00 88.31 101 GLN A C 1
ATOM 774 O O . GLN A 1 101 ? -13.500 -8.109 5.737 1.00 88.31 101 GLN A O 1
ATOM 779 N N . TYR A 1 102 ? -12.021 -6.600 6.466 1.00 92.00 102 TYR A N 1
ATOM 780 C CA . TYR A 1 102 ? -11.423 -6.310 5.177 1.00 92.00 102 TYR A CA 1
ATOM 781 C C . TYR A 1 102 ? -9.905 -6.293 5.244 1.00 92.00 102 TYR A C 1
ATOM 783 O O . TYR A 1 102 ? -9.263 -5.950 6.235 1.00 92.00 102 TYR A O 1
ATOM 791 N N . LYS A 1 103 ? -9.314 -6.589 4.092 1.00 94.62 103 LYS A N 1
ATOM 792 C CA . LYS A 1 103 ? -7.896 -6.435 3.821 1.00 94.62 103 LYS A CA 1
ATOM 793 C C . LYS A 1 103 ? -7.702 -5.661 2.536 1.00 94.62 103 LYS A C 1
ATOM 795 O O . LYS A 1 103 ? -8.048 -6.115 1.448 1.00 94.62 103 LYS A O 1
ATOM 800 N N . ILE A 1 104 ? -7.059 -4.516 2.667 1.00 96.75 104 ILE A N 1
ATOM 801 C CA . ILE A 1 104 ? -6.671 -3.640 1.576 1.00 96.75 104 ILE A CA 1
ATOM 802 C C . ILE A 1 104 ? -5.170 -3.792 1.347 1.00 96.75 104 ILE A C 1
ATOM 804 O O . ILE A 1 104 ? -4.359 -3.640 2.259 1.00 96.75 104 ILE A O 1
ATOM 808 N N . VAL A 1 105 ? -4.778 -4.086 0.110 1.00 97.62 105 VAL A N 1
ATOM 809 C CA . VAL A 1 105 ? -3.378 -4.158 -0.312 1.00 97.62 105 VAL A CA 1
ATOM 810 C C . VAL A 1 105 ? -3.148 -3.160 -1.432 1.00 97.62 105 VAL A C 1
ATOM 812 O O . VAL A 1 105 ? -3.625 -3.339 -2.551 1.00 97.62 105 VAL A O 1
ATOM 815 N N . VAL A 1 106 ? -2.359 -2.134 -1.136 1.00 97.69 106 VAL A N 1
ATOM 816 C CA . VAL A 1 106 ? -1.899 -1.137 -2.098 1.00 97.69 106 VAL A CA 1
ATOM 817 C C . VAL A 1 106 ? -0.480 -1.486 -2.514 1.00 97.69 106 VAL A C 1
ATOM 819 O O . VAL A 1 106 ? 0.414 -1.589 -1.676 1.00 97.69 106 VAL A O 1
ATOM 822 N N . LYS A 1 107 ? -0.242 -1.669 -3.809 1.00 97.38 107 LYS A N 1
ATOM 823 C CA . LYS A 1 107 ? 1.070 -2.035 -4.348 1.00 97.38 107 LYS A CA 1
ATOM 824 C C . LYS A 1 107 ? 1.629 -0.877 -5.155 1.00 97.38 107 LYS A C 1
ATOM 826 O O . LYS A 1 107 ? 1.081 -0.541 -6.198 1.00 97.38 107 LYS A O 1
ATOM 831 N N . SER A 1 108 ? 2.744 -0.307 -4.711 1.00 96.75 108 SER A N 1
ATOM 832 C CA . SER A 1 108 ? 3.539 0.588 -5.548 1.00 96.75 108 SER A CA 1
ATOM 833 C C . SER A 1 108 ? 4.454 -0.240 -6.438 1.00 96.75 108 SER A C 1
ATOM 835 O O . SER A 1 108 ? 5.269 -1.020 -5.936 1.00 96.75 108 SER A O 1
ATOM 837 N N . ARG A 1 109 ? 4.311 -0.078 -7.753 1.00 94.50 109 ARG A N 1
ATOM 838 C CA . ARG A 1 109 ? 5.075 -0.797 -8.780 1.00 94.50 109 ARG A CA 1
ATOM 839 C C . ARG A 1 109 ? 5.523 0.163 -9.869 1.00 94.50 109 ARG A C 1
ATOM 841 O O . ARG A 1 109 ? 4.856 1.160 -10.133 1.00 94.50 109 ARG A O 1
ATOM 848 N N . MET A 1 110 ? 6.644 -0.137 -10.516 1.00 91.25 110 MET A N 1
ATOM 849 C CA . MET A 1 110 ? 7.070 0.616 -11.698 1.00 91.25 110 MET A CA 1
ATOM 850 C C . MET A 1 110 ? 6.080 0.445 -12.853 1.00 91.25 110 MET A C 1
ATOM 852 O O . MET A 1 110 ? 5.410 -0.582 -12.975 1.00 91.25 110 MET A O 1
ATOM 856 N N . TYR A 1 111 ? 6.019 1.449 -13.722 1.00 89.19 111 TYR A N 1
ATOM 857 C CA . TYR A 1 111 ? 5.301 1.345 -14.984 1.00 89.19 111 TYR A CA 1
ATOM 858 C C . TYR A 1 111 ? 5.920 0.218 -15.834 1.00 89.19 111 TYR A C 1
ATOM 860 O O . TYR A 1 111 ? 7.117 -0.070 -15.700 1.00 89.19 111 TYR A O 1
ATOM 868 N N . PRO A 1 112 ? 5.140 -0.419 -16.728 1.00 83.88 112 PRO A N 1
ATOM 869 C CA . PRO A 1 112 ? 5.693 -1.307 -17.747 1.00 83.88 112 PRO A CA 1
ATOM 870 C C . PRO A 1 112 ? 6.831 -0.606 -18.498 1.00 83.88 112 PRO A C 1
ATOM 872 O O . PRO A 1 112 ? 6.771 0.605 -18.678 1.00 83.88 112 PRO A O 1
ATOM 875 N N . TYR A 1 113 ? 7.865 -1.332 -18.933 1.00 85.00 113 TYR A N 1
ATOM 876 C CA . TYR A 1 113 ? 9.032 -0.729 -19.605 1.00 85.00 113 TYR A CA 1
ATOM 877 C C . TYR A 1 113 ? 9.660 0.410 -18.783 1.00 85.00 113 TYR A C 1
ATOM 879 O O . TYR A 1 113 ? 9.825 1.527 -19.269 1.00 85.00 113 TYR A O 1
ATOM 887 N N . ALA A 1 114 ? 9.976 0.121 -17.516 1.00 85.69 114 ALA A N 1
ATOM 888 C CA . ALA A 1 114 ? 10.355 1.108 -16.506 1.00 85.69 114 ALA A CA 1
ATOM 889 C C . ALA A 1 114 ? 11.409 2.119 -16.981 1.00 85.69 114 ALA A C 1
ATOM 891 O O . ALA A 1 114 ? 11.205 3.310 -16.786 1.00 85.69 114 ALA A O 1
ATOM 892 N N . ASP A 1 115 ? 12.485 1.686 -17.643 1.00 85.62 115 ASP A N 1
ATOM 893 C CA . ASP A 1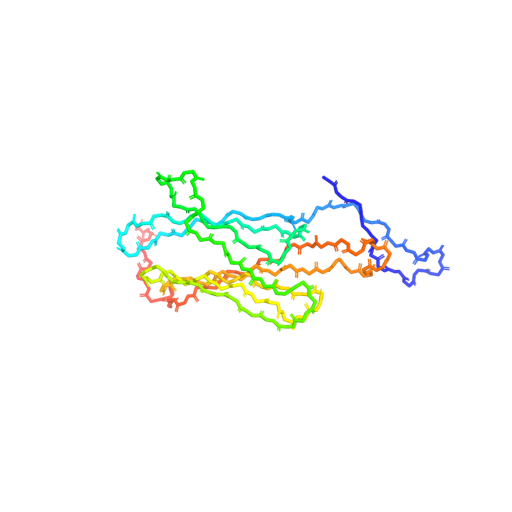 115 ? 13.541 2.602 -18.100 1.00 85.62 115 ASP A CA 1
ATOM 894 C C . ASP A 1 115 ? 13.040 3.607 -19.148 1.00 85.62 115 ASP A C 1
ATOM 896 O O . ASP A 1 115 ? 13.387 4.782 -19.087 1.00 85.62 115 ASP A O 1
ATOM 900 N N . ARG A 1 116 ? 12.147 3.180 -20.050 1.00 84.00 116 ARG A N 1
ATOM 901 C CA . ARG A 1 116 ? 11.516 4.060 -21.051 1.00 84.00 116 ARG A CA 1
ATOM 902 C C . ARG A 1 116 ? 10.437 4.963 -20.451 1.00 84.00 116 ARG A C 1
ATOM 904 O O . ARG A 1 116 ? 10.110 5.991 -21.023 1.00 84.00 116 ARG A O 1
ATOM 911 N N . ASN A 1 117 ? 9.881 4.579 -19.305 1.00 86.75 117 ASN A N 1
ATOM 912 C CA . ASN A 1 117 ? 8.906 5.364 -18.553 1.00 86.75 117 ASN A CA 1
ATOM 913 C C . ASN A 1 117 ? 9.536 6.095 -17.357 1.00 86.75 117 ASN A C 1
ATOM 915 O O . ASN A 1 117 ? 8.833 6.376 -16.385 1.00 86.75 117 ASN A O 1
ATOM 919 N N . GLU A 1 118 ? 10.841 6.387 -17.419 1.00 89.19 118 GLU A N 1
ATOM 920 C CA . GLU A 1 118 ? 11.579 7.184 -16.423 1.00 89.19 118 GLU A CA 1
ATOM 921 C C . GLU A 1 118 ? 11.491 6.619 -14.997 1.00 89.19 118 GLU A C 1
ATOM 923 O O . GLU A 1 118 ? 11.535 7.336 -14.000 1.00 89.19 118 GLU A O 1
ATOM 928 N N . LYS A 1 119 ? 11.324 5.299 -14.884 1.00 88.31 119 LYS A N 1
ATOM 929 C CA . LYS A 1 119 ? 11.169 4.562 -13.622 1.00 88.31 119 LYS A CA 1
ATOM 930 C C . LYS A 1 119 ? 10.003 5.074 -12.762 1.00 88.31 119 LYS A C 1
ATOM 932 O O . LYS A 1 119 ? 9.979 4.835 -11.551 1.00 88.31 119 LYS A O 1
ATOM 937 N N . ARG A 1 120 ? 9.008 5.721 -13.387 1.00 89.75 120 ARG A N 1
ATOM 938 C CA . ARG A 1 120 ? 7.773 6.168 -12.730 1.00 89.75 120 ARG A CA 1
ATOM 939 C C . ARG A 1 120 ? 7.038 4.990 -12.099 1.00 89.75 120 ARG A C 1
ATOM 941 O O . ARG A 1 120 ? 7.077 3.863 -12.603 1.00 89.75 120 ARG A O 1
ATOM 948 N N . LYS A 1 121 ? 6.359 5.258 -10.984 1.00 92.12 121 LYS A N 1
ATOM 949 C CA . LYS A 1 121 ? 5.613 4.264 -10.205 1.00 92.12 121 LYS A CA 1
ATOM 950 C C . LYS A 1 121 ? 4.124 4.579 -10.177 1.00 92.12 121 LYS A C 1
ATOM 952 O O . LYS A 1 121 ? 3.726 5.742 -10.201 1.00 92.12 121 LYS A O 1
ATOM 957 N N . ARG A 1 122 ? 3.315 3.525 -10.128 1.00 93.50 122 ARG A N 1
ATOM 958 C CA . ARG A 1 122 ? 1.855 3.548 -9.981 1.00 93.50 122 ARG A CA 1
ATOM 959 C C . ARG A 1 122 ? 1.433 2.778 -8.741 1.00 93.50 122 ARG A C 1
ATOM 961 O O . ARG A 1 122 ? 2.199 1.945 -8.254 1.00 93.50 122 ARG A O 1
ATOM 968 N N . LEU A 1 123 ? 0.213 3.030 -8.284 1.00 96.50 123 LEU A N 1
ATOM 969 C CA . LEU A 1 123 ? -0.468 2.223 -7.282 1.00 96.50 123 LEU A CA 1
ATOM 970 C C . LEU A 1 123 ? -1.482 1.288 -7.943 1.00 96.50 123 LEU A C 1
ATOM 972 O O . LEU A 1 123 ? -2.326 1.734 -8.719 1.00 96.50 123 LEU A O 1
ATOM 976 N N . ASP A 1 124 ? -1.419 0.013 -7.573 1.00 95.12 124 ASP A N 1
ATOM 977 C CA . ASP A 1 124 ? -2.469 -0.974 -7.817 1.00 95.12 124 ASP A CA 1
ATOM 978 C C . ASP A 1 124 ? -3.168 -1.267 -6.471 1.00 95.12 124 ASP A C 1
ATOM 980 O O . ASP A 1 124 ? -2.491 -1.395 -5.447 1.00 95.12 124 ASP A O 1
ATOM 984 N N . LEU A 1 125 ? -4.499 -1.378 -6.451 1.00 95.56 125 LEU A N 1
ATOM 985 C CA . LEU A 1 125 ? -5.298 -1.605 -5.238 1.00 95.56 125 LEU A CA 1
ATOM 986 C C . LEU A 1 125 ? -6.017 -2.953 -5.312 1.00 95.56 125 LEU A C 1
ATOM 988 O O . LEU A 1 125 ? -6.606 -3.284 -6.337 1.00 95.56 125 LEU A O 1
ATOM 992 N N . ILE A 1 126 ? -5.987 -3.712 -4.220 1.00 95.81 126 ILE A N 1
ATOM 993 C CA . ILE A 1 126 ? -6.781 -4.930 -4.038 1.00 95.81 126 ILE A CA 1
ATOM 994 C C . ILE A 1 126 ? -7.517 -4.804 -2.708 1.00 95.81 126 ILE A C 1
ATOM 996 O O . ILE A 1 126 ? -6.887 -4.496 -1.698 1.00 95.81 126 ILE A O 1
ATOM 1000 N N . ILE A 1 127 ? -8.822 -5.057 -2.715 1.00 94.50 127 ILE A N 1
ATOM 1001 C CA . ILE A 1 127 ? -9.665 -5.113 -1.520 1.00 94.50 127 ILE A CA 1
ATOM 1002 C C . ILE A 1 127 ? -10.206 -6.537 -1.434 1.00 94.50 127 ILE A C 1
ATOM 1004 O O . ILE A 1 127 ? -10.710 -7.068 -2.423 1.00 94.50 127 ILE A O 1
ATOM 1008 N N . THR A 1 128 ? -10.044 -7.174 -0.281 1.00 93.75 128 THR A N 1
ATOM 1009 C CA . THR A 1 128 ? -10.492 -8.545 -0.032 1.00 93.75 128 THR A CA 1
ATOM 1010 C C . THR A 1 128 ? -11.307 -8.571 1.260 1.00 93.75 128 THR A C 1
ATOM 1012 O O . THR A 1 128 ? -10.761 -8.150 2.282 1.00 93.75 128 THR A O 1
ATOM 1015 N N . PRO A 1 129 ? -12.564 -9.047 1.246 1.00 90.31 129 PRO A N 1
ATOM 1016 C CA . PRO A 1 129 ? -13.301 -9.313 2.477 1.00 90.31 129 PRO A CA 1
ATOM 1017 C C . PRO A 1 129 ? -12.655 -10.492 3.220 1.00 90.31 129 PRO A C 1
ATOM 1019 O O . PRO A 1 129 ? -12.170 -11.445 2.607 1.00 90.31 129 PRO A O 1
ATOM 1022 N N . LEU A 1 130 ? -12.575 -10.390 4.541 1.00 83.50 130 LEU A N 1
ATOM 1023 C CA . LEU A 1 130 ? -12.051 -11.412 5.450 1.00 83.50 130 LEU A CA 1
ATOM 1024 C C . LEU A 1 130 ? -13.174 -12.173 6.158 1.00 83.50 130 LEU A C 1
ATOM 1026 O O . LEU A 1 130 ? -12.981 -13.334 6.514 1.00 83.50 130 LEU A O 1
ATOM 1030 N N . ALA A 1 131 ? -14.333 -11.536 6.325 1.00 73.56 131 ALA A N 1
ATOM 1031 C CA . ALA A 1 131 ? -15.563 -12.194 6.736 1.00 73.56 131 ALA A CA 1
ATOM 1032 C C . ALA A 1 131 ? -16.266 -12.825 5.522 1.00 73.56 131 ALA A C 1
ATOM 1034 O O . ALA A 1 131 ? -16.172 -12.321 4.401 1.00 73.56 131 ALA A O 1
ATOM 1035 N N . ASP A 1 132 ? -16.974 -13.931 5.749 1.00 63.47 132 ASP A N 1
ATOM 1036 C CA . ASP A 1 132 ? -17.795 -14.580 4.728 1.00 63.47 132 ASP A CA 1
ATOM 1037 C C . ASP A 1 132 ? -19.108 -13.794 4.567 1.00 63.47 132 ASP A C 1
ATOM 1039 O O . ASP A 1 132 ? -20.114 -14.088 5.209 1.00 63.47 132 ASP A O 1
ATOM 1043 N N . GLU A 1 133 ? -19.087 -12.740 3.743 1.00 56.91 133 GLU A N 1
ATOM 1044 C CA . GLU A 1 133 ? -20.250 -11.870 3.482 1.00 56.91 133 GLU A CA 1
ATOM 1045 C C . GLU A 1 133 ? -21.469 -12.642 2.930 1.00 56.91 133 GLU A C 1
ATOM 1047 O O . GLU A 1 133 ? -22.589 -12.139 2.956 1.00 56.91 133 GLU A O 1
ATOM 1052 N N . GLY A 1 134 ? -21.281 -13.881 2.454 1.00 54.69 134 GLY A N 1
ATOM 1053 C CA . GLY A 1 134 ? -22.364 -14.764 2.012 1.00 54.69 134 GLY A CA 1
ATOM 1054 C C . GLY A 1 134 ? -23.208 -15.371 3.141 1.00 54.69 134 GLY A C 1
ATOM 1055 O O . GLY A 1 134 ? -24.249 -15.964 2.855 1.00 54.69 134 GLY A O 1
ATOM 1056 N N . ALA A 1 135 ? -22.782 -15.244 4.402 1.00 54.41 135 ALA A N 1
ATOM 1057 C CA . ALA A 1 135 ? -23.520 -15.729 5.570 1.00 54.41 135 ALA A CA 1
ATOM 1058 C C . ALA A 1 135 ? -24.432 -14.665 6.203 1.00 54.41 135 ALA A C 1
ATOM 1060 O O . ALA A 1 135 ? -25.287 -15.011 7.024 1.00 54.41 135 ALA A O 1
ATOM 1061 N N . ASP A 1 136 ? -24.282 -13.392 5.823 1.00 50.44 136 ASP A N 1
ATOM 1062 C CA . ASP A 1 136 ? -25.166 -12.340 6.308 1.00 50.44 136 ASP A CA 1
ATOM 1063 C C . ASP A 1 136 ? -26.532 -12.458 5.613 1.00 50.44 136 ASP A C 1
ATOM 1065 O O . ASP A 1 136 ? -26.605 -12.524 4.381 1.00 50.44 136 ASP A O 1
ATOM 1069 N N . PRO A 1 137 ? -27.645 -12.509 6.370 1.00 54.47 137 PRO A N 1
ATOM 1070 C CA . PRO A 1 137 ? -28.972 -12.606 5.789 1.00 54.47 137 PRO A CA 1
ATOM 1071 C C . PRO A 1 137 ? -29.250 -11.346 4.967 1.00 54.47 137 PRO A C 1
ATOM 1073 O O . PRO A 1 137 ? -29.581 -10.289 5.505 1.00 54.47 137 PRO A O 1
ATOM 1076 N N . VAL A 1 138 ? -29.119 -11.469 3.645 1.00 64.62 138 VAL A N 1
ATOM 1077 C CA . VAL A 1 138 ? -29.549 -10.450 2.688 1.00 64.62 138 VAL A CA 1
ATOM 1078 C C . VAL A 1 138 ? -31.013 -10.139 2.990 1.00 64.62 138 VAL A C 1
ATOM 1080 O O . VAL A 1 138 ? -31.865 -11.032 2.964 1.00 64.62 138 VAL A O 1
ATOM 1083 N N . ALA A 1 139 ? -31.303 -8.883 3.338 1.00 60.91 139 ALA A N 1
ATOM 1084 C CA . ALA A 1 139 ? -32.655 -8.462 3.675 1.00 60.91 139 ALA A CA 1
ATOM 1085 C C . ALA A 1 139 ? -33.608 -8.818 2.515 1.00 60.91 139 ALA A C 1
ATOM 1087 O O . ALA A 1 139 ? -33.305 -8.487 1.366 1.00 60.91 139 ALA A O 1
ATOM 1088 N N . PRO A 1 140 ? -34.750 -9.485 2.771 1.00 60.09 140 PRO A N 1
ATOM 1089 C CA . PRO A 1 140 ? -35.680 -9.864 1.718 1.00 60.09 140 PRO A CA 1
ATOM 1090 C C . PRO A 1 140 ? -36.292 -8.602 1.103 1.00 60.09 140 PRO A C 1
ATOM 1092 O O . PRO A 1 140 ? -37.188 -7.974 1.668 1.00 60.09 140 PRO A O 1
ATOM 1095 N N . HIS A 1 141 ? -35.784 -8.205 -0.059 1.00 51.56 141 HIS A N 1
ATOM 1096 C CA . HIS A 1 141 ? -36.379 -7.151 -0.865 1.00 51.56 141 HIS A CA 1
ATOM 1097 C C . HIS A 1 141 ? -37.470 -7.765 -1.747 1.00 51.56 141 HIS A C 1
ATOM 1099 O O . HIS A 1 141 ? -37.174 -8.361 -2.778 1.00 51.56 141 HIS A O 1
ATOM 1105 N N . GLY A 1 142 ? -38.730 -7.594 -1.344 1.00 49.69 142 GLY A N 1
ATOM 1106 C CA . GLY A 1 142 ? -39.884 -7.761 -2.231 1.00 49.69 142 GLY A CA 1
ATOM 1107 C C . GLY A 1 142 ? -40.920 -8.767 -1.740 1.00 49.69 142 GLY A C 1
ATOM 1108 O O . GLY A 1 142 ? -40.680 -9.971 -1.721 1.00 49.69 142 GLY A O 1
ATOM 1109 N N . ARG A 1 143 ? -42.094 -8.240 -1.387 1.00 43.72 143 ARG A N 1
ATOM 1110 C CA . ARG A 1 143 ? -43.378 -8.933 -1.507 1.00 43.72 143 ARG A CA 1
ATOM 1111 C C . ARG A 1 143 ? -44.089 -8.393 -2.737 1.00 43.72 143 ARG A C 1
ATOM 1113 O O . ARG A 1 143 ? -43.915 -7.179 -2.992 1.00 43.72 143 ARG A O 1
#

Foldseek 3Di:
DDWDWDADPDPVDGIDIDDDDFAFKDWDWDAAPVRWIKIWIAGLVCRQKIFIDTPVDPDTPDIWGDDLADWDKDWDDDHQWIWIWTDPGNFKIWTWIDGQFKIKIWMWGFDPVCVRGVNRTGIDIDMDTNDPPVPPPDPDPDD

Secondary structure (DSSP, 8-state):
-EEEEEP--BTTBS-EEEEE--B-EEEEEEE-TTS-EEEEEEESSSTTEEEEEETT-SSEEEEEE--SSS-EEEEEEETTEEEEEEEEETTEEEEEEE-SSEEEEEEEEEPSSTTTTTT-EEEEEEEEESS-GGGS-------

Sequence (143 aa):
HDTFLLGGTCEVCETKVVQGSFMKEIFLVAKSATNTTLNIHFSAAVPSTAQCTRQQSIVPFAELKVSQVAPSSDEFSVDNVHVRLARINQREVHLKVSDDQYKIVVKSRMYPYADRNEKRKRLDLIITPLADEGADPVAPHGR

Organism: NCBI:txid156174